Protein AF-A0A3G2G915-F1 (afdb_monomer_lite)

Secondary structure (DSSP, 8-state):
--HHHHHHHHHHHHHHHHHHHHHHHT----TTHHHHHHHHHHHH-TT-HHHHHHHHHHHHHHHS-HHHHHHHTTTTTT-HHHHHHHH-HHHHHHHHHHHHT-HHHHHHHHHHHHTT--HHHHHHHHHHHHTTT---

Structure (mmCIF, N/CA/C/O backbone):
data_AF-A0A3G2G915-F1
#
_entry.id   AF-A0A3G2G915-F1
#
loop_
_atom_site.group_PDB
_atom_site.id
_atom_site.type_symbol
_atom_site.label_atom_id
_atom_site.label_alt_id
_atom_site.label_comp_id
_atom_site.label_asym_id
_atom_site.label_entity_id
_atom_site.label_seq_id
_atom_site.pdbx_PDB_ins_code
_atom_site.Cartn_x
_atom_site.Cartn_y
_atom_site.Cartn_z
_atom_site.occupancy
_atom_site.B_iso_or_equiv
_atom_site.auth_seq_id
_atom_site.auth_comp_id
_atom_site.auth_asym_id
_atom_site.auth_atom_id
_atom_site.pdbx_PDB_model_num
ATOM 1 N N . MET A 1 1 ? -31.142 0.343 27.506 1.00 61.12 1 MET A N 1
ATOM 2 C CA . MET A 1 1 ? -30.691 1.583 26.832 1.00 61.12 1 MET A CA 1
ATOM 3 C C . MET A 1 1 ? -31.896 2.499 26.679 1.00 61.12 1 MET A C 1
ATOM 5 O O . MET A 1 1 ? -32.951 1.997 26.320 1.00 61.12 1 MET A O 1
ATOM 9 N N . ASN A 1 2 ? -31.798 3.787 27.021 1.00 86.19 2 ASN A N 1
ATOM 10 C CA . ASN A 1 2 ? -32.941 4.702 26.892 1.00 86.19 2 ASN A CA 1
ATOM 11 C C . ASN A 1 2 ? -33.336 4.820 25.408 1.00 86.19 2 ASN A C 1
ATOM 13 O O . ASN A 1 2 ? -32.450 4.845 24.553 1.00 86.19 2 ASN A O 1
ATOM 17 N N . LEU A 1 3 ? -34.628 4.928 25.097 1.00 87.75 3 LEU A N 1
ATOM 18 C CA . LEU A 1 3 ? -35.117 4.902 23.712 1.00 87.75 3 LEU A CA 1
ATOM 19 C C . LEU A 1 3 ? -34.481 6.012 22.850 1.00 87.75 3 LEU A C 1
ATOM 21 O O . LEU A 1 3 ? -34.100 5.779 21.708 1.00 87.75 3 LEU A O 1
ATOM 25 N N . LYS A 1 4 ? -34.251 7.192 23.441 1.00 83.88 4 LYS A N 1
ATOM 26 C CA . LYS A 1 4 ? -33.532 8.310 22.802 1.00 83.88 4 LYS A CA 1
ATOM 27 C C . LYS A 1 4 ? -32.073 7.967 22.476 1.00 83.88 4 LYS A C 1
ATOM 29 O O . LYS A 1 4 ? -31.614 8.242 21.376 1.00 83.88 4 LYS A O 1
ATOM 34 N N . TRP A 1 5 ? -31.367 7.320 23.405 1.00 89.44 5 TRP A N 1
ATOM 35 C CA . TRP A 1 5 ? -29.978 6.890 23.210 1.00 89.44 5 TRP A CA 1
ATOM 36 C C . TRP A 1 5 ? -29.859 5.809 22.132 1.00 89.44 5 TRP A C 1
ATOM 38 O O . TRP A 1 5 ? -28.901 5.820 21.367 1.00 89.44 5 TRP A O 1
ATOM 48 N N . PHE A 1 6 ? -30.851 4.918 22.030 1.00 91.44 6 PHE A N 1
ATOM 49 C CA . PHE A 1 6 ? -30.905 3.921 20.963 1.00 91.44 6 PHE A CA 1
ATOM 50 C C . PHE A 1 6 ? -31.054 4.568 19.579 1.00 91.44 6 PHE A C 1
ATOM 52 O O . PHE A 1 6 ? -30.271 4.260 18.685 1.00 91.44 6 PHE A O 1
ATOM 59 N N . PHE A 1 7 ? -31.988 5.511 19.408 1.00 92.94 7 PHE A N 1
ATOM 60 C CA . PHE A 1 7 ? -32.149 6.214 18.130 1.00 92.94 7 PHE A CA 1
ATOM 61 C C . PHE A 1 7 ? -30.919 7.042 17.751 1.00 92.94 7 PHE A C 1
ATOM 63 O O . PHE A 1 7 ? -30.484 6.976 16.603 1.00 92.94 7 PHE A O 1
ATOM 70 N N . SER A 1 8 ? -30.313 7.758 18.705 1.00 90.75 8 SER A N 1
ATOM 71 C CA . SER A 1 8 ? -29.064 8.486 18.456 1.00 90.75 8 SER A CA 1
ATOM 72 C C . SER A 1 8 ? -27.934 7.547 18.034 1.00 90.75 8 SER A C 1
ATOM 74 O O . SER A 1 8 ? -27.213 7.848 17.089 1.00 90.75 8 SER A O 1
ATOM 76 N N . PHE A 1 9 ? -27.801 6.390 18.688 1.00 92.56 9 PHE A N 1
ATOM 77 C CA . PHE A 1 9 ? -26.791 5.395 18.336 1.00 92.56 9 PHE A CA 1
ATOM 78 C C . PHE A 1 9 ? -26.992 4.852 16.916 1.00 92.56 9 PHE A C 1
ATOM 80 O O . PHE A 1 9 ? -26.055 4.860 16.122 1.00 92.56 9 PHE A O 1
ATOM 87 N N . VAL A 1 10 ? -28.215 4.438 16.567 1.00 94.50 10 VAL A N 1
ATOM 88 C CA . VAL A 1 10 ? -28.532 3.931 15.221 1.00 94.50 10 VAL A CA 1
ATOM 89 C C . VAL A 1 10 ? -28.278 4.999 14.157 1.00 94.50 10 VAL A C 1
ATOM 91 O O . VAL A 1 10 ? -27.687 4.697 13.122 1.00 94.50 10 VAL A O 1
ATOM 94 N N . PHE A 1 11 ? -28.669 6.249 14.420 1.00 94.12 11 PHE A N 1
ATOM 95 C CA . PHE A 1 11 ? -28.410 7.365 13.514 1.00 94.12 11 PHE A CA 1
ATOM 96 C C . PHE A 1 11 ? -26.909 7.589 13.293 1.00 94.12 11 PHE A C 1
ATOM 98 O O . PHE A 1 11 ? -26.481 7.720 12.149 1.00 94.12 11 PHE A O 1
ATOM 105 N N . ILE A 1 12 ? -26.102 7.572 14.361 1.00 92.38 12 ILE A N 1
ATOM 106 C CA . ILE A 1 12 ? -24.642 7.721 14.269 1.00 92.38 12 ILE A CA 1
ATOM 107 C C . ILE A 1 12 ? -24.030 6.574 13.465 1.00 92.38 12 ILE A C 1
ATOM 109 O O . ILE A 1 12 ? -23.239 6.828 12.563 1.00 92.38 12 ILE A O 1
ATOM 113 N N . VAL A 1 13 ? -24.411 5.324 13.741 1.00 93.00 13 VAL A N 1
ATOM 114 C CA . VAL A 1 13 ? -23.903 4.163 12.993 1.00 93.00 13 VAL A CA 1
ATOM 115 C C . VAL A 1 13 ? -24.252 4.281 11.511 1.00 93.00 13 VAL A C 1
ATOM 117 O O . VAL A 1 13 ? -23.382 4.100 10.662 1.00 93.00 13 VAL A O 1
ATOM 120 N N . PHE A 1 14 ? -25.500 4.628 11.191 1.00 94.75 14 PHE A N 1
ATOM 121 C CA . PHE A 1 14 ? -25.932 4.810 9.808 1.00 94.75 14 PHE A CA 1
ATOM 122 C C . PHE A 1 14 ? -25.153 5.931 9.111 1.00 94.75 14 PHE A C 1
ATOM 124 O O . PHE A 1 14 ? -24.661 5.741 7.998 1.00 94.75 14 PHE A O 1
ATOM 131 N N . LEU A 1 15 ? -24.992 7.077 9.779 1.00 92.25 15 LEU A N 1
ATOM 132 C CA . LEU A 1 15 ? -24.235 8.206 9.252 1.00 92.25 15 LEU A CA 1
ATOM 133 C C . LEU A 1 15 ? -22.767 7.832 9.014 1.00 92.25 15 LEU A C 1
ATOM 135 O O . LEU A 1 15 ? -22.241 8.117 7.942 1.00 92.25 15 LEU A O 1
ATOM 139 N N . SER A 1 16 ? -22.125 7.137 9.956 1.00 89.19 16 SER A N 1
ATOM 140 C CA . SER A 1 16 ? -20.748 6.660 9.801 1.00 89.19 16 SER A CA 1
ATOM 141 C C . SER A 1 16 ? -20.608 5.708 8.615 1.00 89.19 16 SER A C 1
ATOM 143 O O . SER A 1 16 ? -19.730 5.911 7.783 1.00 89.19 16 SER A O 1
ATOM 145 N N . VAL A 1 17 ? -21.503 4.724 8.467 1.00 90.69 17 VAL A N 1
ATOM 146 C CA . VAL A 1 17 ? -21.490 3.794 7.321 1.00 90.69 17 VAL A CA 1
ATOM 147 C C . VAL A 1 17 ? -21.675 4.539 5.997 1.00 90.69 17 VAL A C 1
ATOM 149 O O . VAL A 1 17 ? -20.975 4.252 5.021 1.00 90.69 17 VAL A O 1
ATOM 152 N N . TYR A 1 18 ? -22.586 5.514 5.953 1.00 91.56 18 TYR A N 1
ATOM 153 C CA . TYR A 1 18 ? -22.815 6.337 4.770 1.00 91.56 18 TYR A CA 1
ATOM 154 C C . TYR A 1 18 ? -21.571 7.156 4.394 1.00 91.56 18 TYR A C 1
ATOM 156 O O . TYR A 1 18 ? -21.130 7.109 3.244 1.00 91.56 18 TYR A O 1
ATOM 164 N N . LEU A 1 19 ? -20.959 7.845 5.362 1.00 89.88 19 LEU A N 1
ATOM 165 C CA . LEU A 1 19 ? -19.753 8.647 5.144 1.00 89.88 19 LEU A CA 1
ATOM 166 C C . LEU A 1 19 ? -18.554 7.784 4.731 1.00 89.88 19 LEU A C 1
ATOM 168 O O . LEU A 1 19 ? -17.869 8.122 3.766 1.00 89.88 19 LEU A O 1
ATOM 172 N N . THR A 1 20 ? -18.336 6.633 5.375 1.00 88.62 20 THR A N 1
ATOM 173 C CA . THR A 1 20 ? -17.293 5.677 4.972 1.00 88.62 20 THR A CA 1
ATOM 174 C C . THR A 1 20 ? -17.528 5.165 3.552 1.00 88.62 20 THR A C 1
ATOM 176 O O . THR A 1 20 ? -16.584 5.069 2.772 1.00 88.62 20 THR A O 1
ATOM 179 N N . SER A 1 21 ? -18.780 4.896 3.171 1.00 88.38 21 SER A N 1
ATOM 180 C CA . SER A 1 21 ? -19.120 4.456 1.811 1.00 88.38 21 SER A CA 1
ATOM 181 C C . SER A 1 21 ? -18.839 5.536 0.763 1.00 88.38 21 SER A C 1
ATOM 183 O O . SER A 1 21 ? -18.357 5.228 -0.329 1.00 88.38 21 SER A O 1
ATOM 185 N N . LEU A 1 22 ? -19.119 6.805 1.078 1.00 88.06 22 LEU A N 1
ATOM 186 C CA . LEU A 1 22 ? -18.766 7.934 0.215 1.00 88.06 22 LEU A CA 1
ATOM 187 C C . LEU A 1 22 ? -17.251 8.098 0.089 1.00 88.06 22 LEU A C 1
ATOM 189 O O . LEU A 1 22 ? -16.756 8.316 -1.016 1.00 88.06 22 LEU A O 1
ATOM 193 N N . ASN A 1 23 ? -16.515 7.958 1.190 1.00 87.25 23 ASN A N 1
ATOM 194 C CA . ASN A 1 23 ? -15.060 8.052 1.172 1.00 87.25 23 ASN A CA 1
ATOM 195 C C . ASN A 1 23 ? -14.443 6.903 0.356 1.00 87.25 23 ASN A C 1
ATOM 197 O O . ASN A 1 23 ? -13.644 7.144 -0.540 1.00 87.25 23 ASN A O 1
ATOM 201 N N . TYR A 1 24 ? -14.928 5.670 0.532 1.00 87.12 24 TYR A N 1
ATOM 202 C CA . TYR A 1 24 ? -14.471 4.512 -0.239 1.00 87.12 24 TYR A CA 1
ATOM 203 C C . TYR A 1 24 ? -14.661 4.673 -1.754 1.00 87.12 24 TYR A C 1
ATOM 205 O O . TYR A 1 24 ? -13.811 4.247 -2.540 1.00 87.12 24 TYR A O 1
ATOM 213 N N . LYS A 1 25 ? -15.764 5.296 -2.190 1.00 87.31 25 LYS A N 1
ATOM 214 C CA . LYS A 1 25 ? -15.999 5.593 -3.614 1.00 87.31 25 LYS A CA 1
ATOM 215 C C . LYS A 1 25 ? -15.020 6.627 -4.167 1.00 87.31 25 LYS A C 1
ATOM 217 O O . LYS A 1 25 ? -14.648 6.522 -5.329 1.00 87.31 25 LYS A O 1
ATOM 222 N N . ASN A 1 26 ? -14.594 7.574 -3.335 1.00 84.62 26 ASN A N 1
ATOM 223 C CA . ASN A 1 26 ? -13.650 8.634 -3.686 1.00 84.62 26 ASN A CA 1
ATOM 224 C C . ASN A 1 26 ? -12.215 8.327 -3.226 1.00 84.62 26 ASN A C 1
ATOM 226 O O . ASN A 1 26 ? -11.400 9.239 -3.121 1.00 84.62 26 ASN A O 1
ATOM 230 N N . ARG A 1 27 ? -11.908 7.060 -2.917 1.00 87.88 27 ARG A N 1
ATOM 231 C CA . ARG A 1 27 ? -10.599 6.667 -2.391 1.00 87.88 27 ARG A CA 1
ATOM 232 C C . ARG A 1 27 ? -9.496 6.967 -3.399 1.00 87.88 27 ARG A C 1
ATOM 234 O O . ARG A 1 27 ? -9.613 6.644 -4.585 1.00 87.88 27 ARG A O 1
ATOM 241 N N . GLU A 1 28 ? -8.393 7.504 -2.908 1.00 85.69 28 GLU A N 1
ATOM 242 C CA . GLU A 1 28 ? -7.198 7.711 -3.710 1.00 85.69 28 GLU A CA 1
ATOM 243 C C . GLU A 1 28 ? -6.198 6.583 -3.477 1.00 85.69 28 GLU A C 1
ATOM 245 O O . GLU A 1 28 ? -6.025 6.087 -2.366 1.00 85.69 28 GLU A O 1
ATOM 250 N N . TYR A 1 29 ? -5.549 6.167 -4.561 1.00 90.12 29 TYR A N 1
ATOM 251 C CA . TYR A 1 29 ? -4.372 5.314 -4.487 1.00 90.12 29 TYR A CA 1
ATOM 252 C C . TYR A 1 29 ? -3.196 6.273 -4.620 1.00 90.12 29 TYR A C 1
ATOM 254 O O . TYR A 1 29 ? -2.869 6.704 -5.729 1.00 90.12 29 TYR A O 1
ATOM 262 N N . ASP A 1 30 ? -2.681 6.711 -3.475 1.00 87.62 30 ASP A N 1
ATOM 263 C CA . ASP A 1 30 ? -1.681 7.768 -3.388 1.00 87.62 30 ASP A CA 1
ATOM 264 C C . ASP A 1 30 ? -0.269 7.287 -3.753 1.00 87.62 30 ASP A C 1
ATOM 266 O O . ASP A 1 30 ? 0.023 6.093 -3.846 1.00 87.62 30 ASP A O 1
ATOM 270 N N . TRP A 1 31 ? 0.619 8.254 -3.975 1.00 87.00 31 TRP A N 1
ATOM 271 C CA . TRP A 1 31 ? 2.001 8.020 -4.390 1.00 87.00 31 TRP A CA 1
ATOM 272 C C . TRP A 1 31 ? 2.869 7.329 -3.326 1.00 87.00 31 TRP A C 1
ATOM 274 O O . TRP A 1 31 ? 3.921 6.800 -3.681 1.00 87.00 31 TRP A O 1
ATOM 284 N N . ASP A 1 32 ? 2.425 7.292 -2.066 1.00 91.31 32 ASP A N 1
ATOM 285 C CA . ASP A 1 32 ? 3.104 6.601 -0.969 1.00 91.31 32 ASP A CA 1
ATOM 286 C C . ASP A 1 32 ? 2.730 5.113 -0.903 1.00 91.31 32 ASP A C 1
ATOM 288 O O . ASP A 1 32 ? 3.473 4.302 -0.341 1.00 91.31 32 ASP A O 1
ATOM 292 N N . MET A 1 33 ? 1.604 4.723 -1.509 1.00 94.69 33 MET A N 1
ATOM 293 C CA . MET A 1 33 ? 1.098 3.355 -1.479 1.00 94.69 33 MET A CA 1
ATOM 294 C C . MET A 1 33 ? 2.127 2.301 -1.915 1.00 94.69 33 MET A C 1
ATOM 296 O O . MET A 1 33 ? 2.279 1.324 -1.179 1.00 94.69 33 MET A O 1
ATOM 300 N N . PRO A 1 34 ? 2.881 2.450 -3.027 1.00 96.25 34 PRO A N 1
ATOM 301 C CA . PRO A 1 34 ? 3.923 1.484 -3.378 1.00 96.25 34 PRO A CA 1
ATOM 302 C C . PRO A 1 34 ? 4.976 1.315 -2.277 1.00 96.25 34 PRO A C 1
ATOM 304 O O . PRO A 1 34 ? 5.434 0.201 -2.039 1.00 96.25 34 PRO A O 1
ATOM 307 N N . GLY A 1 35 ? 5.324 2.391 -1.570 1.00 96.69 35 GLY A N 1
ATOM 308 C CA . GLY A 1 35 ? 6.286 2.368 -0.472 1.00 96.69 35 GLY A CA 1
ATOM 309 C C . GLY A 1 35 ? 5.807 1.552 0.728 1.00 96.69 35 GLY A C 1
ATOM 310 O O . GLY A 1 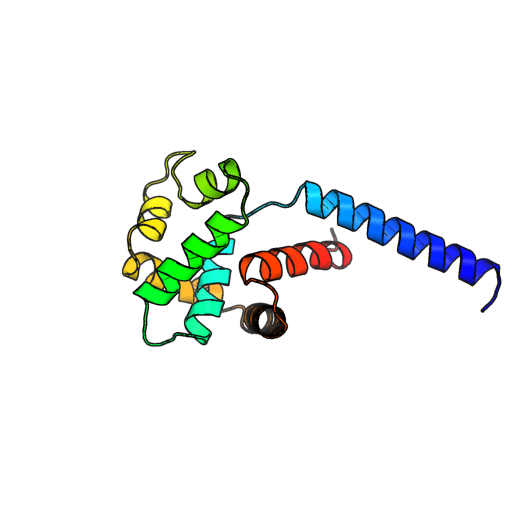35 ? 6.531 0.678 1.214 1.00 96.69 35 GLY A O 1
ATOM 311 N N . TYR A 1 36 ? 4.567 1.770 1.173 1.00 97.31 36 TYR A N 1
ATOM 312 C CA . TYR A 1 36 ? 3.989 1.000 2.281 1.00 97.31 36 TYR A CA 1
ATOM 313 C C . TYR A 1 36 ? 3.694 -0.449 1.894 1.00 97.31 36 TYR A C 1
ATOM 315 O O . TYR A 1 36 ? 3.997 -1.366 2.658 1.00 97.31 36 TYR A O 1
ATOM 323 N N . VAL A 1 37 ? 3.167 -0.677 0.688 1.00 98.00 37 VAL A N 1
ATOM 324 C CA . VAL A 1 37 ? 2.911 -2.031 0.183 1.00 98.00 37 VAL A CA 1
ATOM 325 C C . VAL A 1 37 ? 4.218 -2.823 0.081 1.00 98.00 37 VAL A C 1
ATOM 327 O O . VAL A 1 37 ? 4.297 -3.958 0.556 1.00 98.00 37 VAL A O 1
ATOM 330 N N . GLY A 1 38 ? 5.269 -2.204 -0.461 1.00 97.81 38 GLY A N 1
ATOM 331 C CA . GLY A 1 38 ? 6.600 -2.798 -0.538 1.00 97.81 38 GLY A CA 1
ATOM 332 C C . GLY A 1 38 ? 7.214 -3.085 0.826 1.00 97.81 38 GLY A C 1
ATOM 333 O O . GLY A 1 38 ? 7.787 -4.155 1.010 1.00 97.81 38 GLY A O 1
ATOM 334 N N . SER A 1 39 ? 7.044 -2.185 1.798 1.00 98.12 39 SER A N 1
ATOM 335 C CA . SER A 1 39 ? 7.522 -2.384 3.174 1.00 98.12 39 SER A CA 1
ATOM 336 C C . SER A 1 39 ? 6.922 -3.644 3.805 1.00 98.12 39 SER A C 1
ATOM 338 O O . SER A 1 39 ? 7.647 -4.455 4.378 1.00 98.12 39 SER A O 1
ATOM 340 N N . VAL A 1 40 ? 5.612 -3.863 3.646 1.00 98.12 40 VAL A N 1
ATOM 341 C CA . VAL A 1 40 ? 4.938 -5.063 4.172 1.00 98.12 40 VAL A CA 1
ATOM 342 C C . VAL A 1 40 ? 5.421 -6.326 3.459 1.00 98.12 40 VAL A C 1
ATOM 344 O O . VAL A 1 40 ? 5.766 -7.304 4.118 1.00 98.12 40 VAL A O 1
ATOM 347 N N . TYR A 1 41 ? 5.517 -6.323 2.126 1.00 98.25 41 TYR A N 1
ATOM 348 C CA . TYR A 1 41 ? 6.035 -7.495 1.412 1.00 98.25 41 TYR A CA 1
ATOM 349 C C . TYR A 1 41 ? 7.508 -7.773 1.715 1.00 98.25 41 TYR A C 1
ATOM 351 O O . TYR A 1 41 ? 7.905 -8.935 1.711 1.00 98.25 41 TYR A O 1
ATOM 359 N N . LYS A 1 42 ? 8.317 -6.753 2.014 1.00 97.88 42 LYS A N 1
ATOM 360 C CA . LYS A 1 42 ? 9.707 -6.933 2.448 1.00 97.88 42 LYS A CA 1
ATOM 361 C C . LYS A 1 42 ? 9.802 -7.578 3.830 1.00 97.88 42 LYS A C 1
ATOM 363 O O . LYS A 1 42 ? 10.714 -8.367 4.043 1.00 97.88 42 LYS A O 1
ATOM 368 N N . MET A 1 43 ? 8.853 -7.323 4.733 1.00 97.12 43 MET A N 1
ATOM 369 C CA . MET A 1 43 ? 8.763 -8.067 5.999 1.00 97.12 43 MET A CA 1
ATOM 370 C C . MET A 1 43 ? 8.472 -9.559 5.768 1.00 97.12 43 MET A C 1
ATOM 372 O O . MET A 1 43 ? 9.000 -10.402 6.485 1.00 97.12 43 MET A O 1
ATOM 376 N N . GLU A 1 44 ? 7.668 -9.891 4.754 1.00 97.25 44 GLU A N 1
ATOM 377 C CA . GLU A 1 44 ? 7.323 -11.279 4.407 1.00 97.25 44 GLU A CA 1
ATOM 378 C C . GLU A 1 44 ? 8.410 -11.995 3.592 1.00 97.25 44 GLU A C 1
ATOM 380 O O . GLU A 1 44 ? 8.573 -13.211 3.692 1.00 97.25 44 GLU A O 1
ATOM 385 N N . PHE A 1 45 ? 9.136 -11.251 2.757 1.00 96.94 45 PHE A N 1
ATOM 386 C CA . PHE A 1 45 ? 10.126 -11.773 1.815 1.00 96.94 45 PHE A CA 1
ATOM 387 C C . PHE A 1 45 ? 11.439 -10.970 1.883 1.00 96.94 45 PHE A C 1
ATOM 389 O O . PHE A 1 45 ? 11.843 -10.379 0.876 1.00 96.94 45 PHE A O 1
ATOM 396 N N . PRO A 1 46 ? 12.125 -10.947 3.042 1.00 95.44 46 PRO A N 1
ATOM 397 C CA . PRO A 1 46 ? 13.296 -10.091 3.262 1.00 95.44 46 PRO A CA 1
ATOM 398 C C . PRO A 1 46 ? 14.454 -10.389 2.303 1.00 95.44 46 PRO A C 1
ATOM 400 O O . PRO A 1 46 ? 15.200 -9.484 1.933 1.00 95.44 46 PRO A O 1
ATOM 403 N N . ASP A 1 47 ? 14.561 -11.635 1.841 1.00 95.62 47 ASP A N 1
ATOM 404 C CA . ASP A 1 47 ? 15.675 -12.103 1.014 1.00 95.62 47 ASP A CA 1
ATOM 405 C C . ASP A 1 47 ? 15.458 -11.904 -0.497 1.00 95.62 47 ASP A C 1
ATOM 407 O O . ASP A 1 47 ? 16.315 -12.275 -1.298 1.00 95.62 47 ASP A O 1
ATOM 411 N N . SER A 1 48 ? 14.314 -11.352 -0.934 1.00 96.69 48 SER A N 1
ATOM 412 C CA . SER A 1 48 ? 13.979 -11.272 -2.364 1.00 96.69 48 SER A CA 1
ATOM 413 C C . SER A 1 48 ? 13.379 -9.931 -2.782 1.00 96.69 48 SER A C 1
ATOM 415 O O . SER A 1 48 ? 12.161 -9.755 -2.849 1.00 96.69 48 SER A O 1
ATOM 417 N N . GLN A 1 49 ? 14.257 -9.005 -3.171 1.00 96.94 49 GLN A N 1
ATOM 418 C CA . GLN A 1 49 ? 13.884 -7.695 -3.718 1.00 96.94 49 GLN A CA 1
ATOM 419 C C . GLN A 1 49 ? 12.980 -7.807 -4.954 1.00 96.94 49 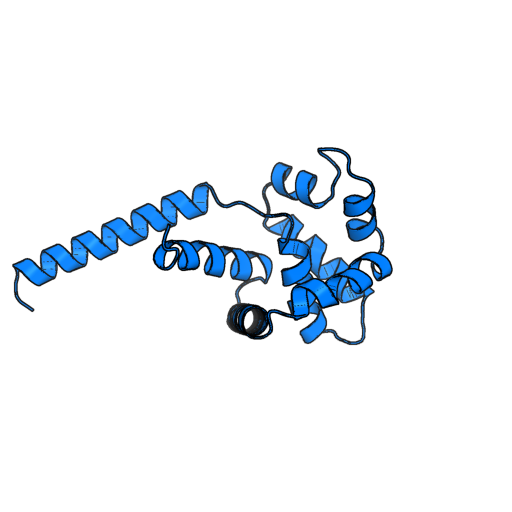GLN A C 1
ATOM 421 O O . GLN A 1 49 ? 11.980 -7.096 -5.053 1.00 96.94 49 GLN A O 1
ATOM 426 N N . ASP A 1 50 ? 13.273 -8.741 -5.862 1.00 97.44 50 ASP A N 1
ATOM 427 C CA . ASP A 1 50 ? 12.468 -8.956 -7.071 1.00 97.44 50 ASP A CA 1
ATOM 428 C C . ASP A 1 50 ? 11.048 -9.425 -6.743 1.00 97.44 50 ASP A C 1
ATOM 430 O O . ASP A 1 50 ? 10.078 -8.993 -7.370 1.00 97.44 50 ASP A O 1
ATOM 434 N N . LYS A 1 51 ? 10.897 -10.291 -5.732 1.00 97.88 51 LYS A N 1
ATOM 435 C CA . LYS A 1 51 ? 9.582 -10.766 -5.298 1.00 97.88 51 LYS A CA 1
ATOM 436 C C . LYS A 1 51 ? 8.784 -9.645 -4.641 1.00 97.88 51 LYS A C 1
ATOM 438 O O . LYS A 1 51 ? 7.609 -9.487 -4.963 1.00 97.88 51 LYS A O 1
ATOM 443 N N . VAL A 1 52 ?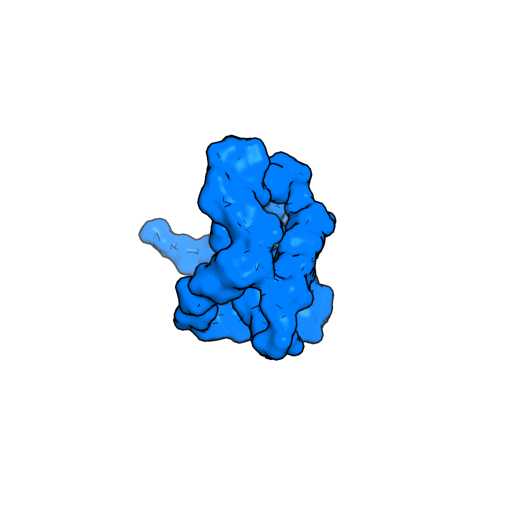 9.418 -8.856 -3.772 1.00 98.19 52 VAL A N 1
ATOM 444 C CA . VAL A 1 52 ? 8.806 -7.681 -3.131 1.00 98.19 52 VAL A CA 1
ATOM 445 C C . VAL A 1 52 ? 8.322 -6.687 -4.183 1.00 98.19 52 VAL A C 1
ATOM 447 O O . VAL A 1 52 ? 7.164 -6.269 -4.158 1.00 98.19 52 VAL A O 1
ATOM 450 N N . HIS A 1 53 ? 9.187 -6.349 -5.139 1.00 98.25 53 HIS A N 1
ATOM 451 C CA . HIS A 1 53 ? 8.877 -5.445 -6.243 1.00 98.25 53 HIS A CA 1
ATOM 452 C C . HIS A 1 53 ? 7.694 -5.952 -7.072 1.00 98.25 53 HIS A C 1
ATOM 454 O O . HIS A 1 53 ? 6.680 -5.260 -7.196 1.00 98.25 53 HIS A O 1
ATOM 460 N N . LYS A 1 54 ? 7.772 -7.198 -7.555 1.00 98.00 54 LYS A N 1
ATOM 461 C CA . LYS A 1 54 ? 6.720 -7.808 -8.371 1.00 98.00 54 LYS A CA 1
ATOM 462 C C . LYS A 1 54 ? 5.374 -7.819 -7.649 1.00 98.00 54 LYS A C 1
ATOM 464 O O . LYS A 1 54 ? 4.379 -7.393 -8.229 1.00 98.00 54 LYS A O 1
ATOM 469 N N . LEU A 1 55 ? 5.335 -8.290 -6.400 1.00 98.12 55 LEU A N 1
ATOM 470 C CA . LEU A 1 55 ? 4.095 -8.375 -5.621 1.00 98.12 55 LEU A CA 1
ATOM 471 C C . LEU A 1 55 ? 3.504 -6.995 -5.333 1.00 98.12 55 LEU A C 1
ATOM 473 O O . LEU A 1 55 ? 2.285 -6.829 -5.398 1.00 98.12 55 LEU A O 1
ATOM 477 N N . THR A 1 56 ? 4.351 -5.997 -5.078 1.00 97.81 56 THR A N 1
ATOM 478 C CA . THR 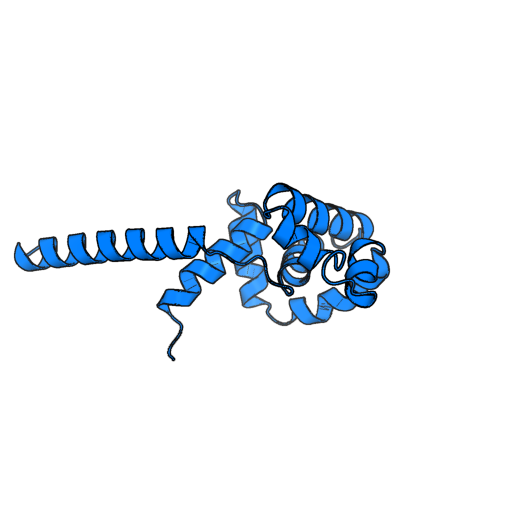A 1 56 ? 3.907 -4.618 -4.850 1.00 97.81 56 THR A CA 1
ATOM 479 C C . THR A 1 56 ? 3.132 -4.090 -6.044 1.00 97.81 56 THR A C 1
ATOM 481 O O . THR A 1 56 ? 1.951 -3.768 -5.928 1.00 97.81 56 THR A O 1
ATOM 484 N N . PHE A 1 57 ? 3.766 -4.044 -7.214 1.00 96.81 57 PHE A N 1
ATOM 485 C CA . PHE A 1 57 ? 3.130 -3.461 -8.390 1.00 96.81 57 PHE A CA 1
ATOM 486 C C . PHE A 1 57 ? 1.990 -4.332 -8.919 1.00 96.81 57 PHE A C 1
ATOM 488 O O . PHE A 1 57 ? 0.979 -3.795 -9.367 1.00 96.81 57 PHE A O 1
ATOM 495 N N . GLN A 1 58 ? 2.095 -5.661 -8.809 1.00 97.38 58 GLN A N 1
ATOM 496 C CA . GLN A 1 58 ? 1.017 -6.567 -9.198 1.00 97.38 58 GLN A CA 1
ATOM 497 C C . GLN A 1 58 ? -0.240 -6.357 -8.343 1.00 97.38 58 GLN A C 1
ATOM 499 O O . GLN A 1 58 ? -1.309 -6.138 -8.905 1.00 97.38 58 GLN A O 1
ATOM 504 N N . SER A 1 59 ? -0.120 -6.367 -7.013 1.00 97.44 59 SER A N 1
ATOM 505 C CA . SER A 1 59 ? -1.286 -6.208 -6.129 1.00 97.44 59 SER A CA 1
ATOM 506 C C . SER A 1 59 ? -1.955 -4.842 -6.285 1.00 97.44 59 SER A C 1
ATOM 508 O O . SER A 1 59 ? -3.177 -4.758 -6.385 1.00 97.44 59 SER A O 1
ATOM 510 N N . ILE A 1 60 ? -1.172 -3.765 -6.419 1.00 96.56 60 ILE A N 1
ATOM 511 C CA . ILE A 1 60 ? -1.728 -2.430 -6.679 1.00 96.56 60 ILE A CA 1
ATOM 512 C C . ILE A 1 60 ? -2.448 -2.406 -8.033 1.00 96.56 60 ILE A C 1
ATOM 514 O O . ILE A 1 60 ? -3.528 -1.834 -8.135 1.00 96.56 60 ILE A O 1
ATOM 518 N N . LYS A 1 61 ? -1.897 -3.039 -9.074 1.00 95.81 61 LYS A N 1
ATOM 519 C CA . LYS A 1 61 ? -2.520 -3.095 -10.406 1.00 95.81 61 LYS A CA 1
ATOM 520 C C . LYS A 1 61 ? -3.840 -3.865 -10.425 1.00 95.81 61 LYS A C 1
ATOM 522 O O . LYS A 1 61 ? -4.717 -3.529 -11.217 1.00 95.81 61 LYS A O 1
ATOM 527 N N . GLU A 1 62 ? -3.953 -4.912 -9.613 1.00 95.75 62 GLU A N 1
ATOM 528 C CA . GLU A 1 62 ? -5.158 -5.740 -9.512 1.00 95.75 62 GLU A CA 1
ATOM 529 C C . GLU A 1 62 ? -6.317 -4.993 -8.831 1.00 95.75 62 GLU A C 1
ATOM 531 O O . GLU A 1 62 ? -7.476 -5.223 -9.174 1.00 95.75 62 GLU A O 1
ATOM 536 N N . GLU A 1 63 ? -6.019 -4.059 -7.925 1.00 94.00 63 GLU A N 1
ATOM 537 C CA . GLU A 1 63 ? -7.034 -3.352 -7.132 1.00 94.00 63 GLU A CA 1
ATOM 538 C C . GLU A 1 63 ? -7.310 -1.912 -7.568 1.00 94.00 63 GLU A C 1
ATOM 540 O O . GLU A 1 63 ? -8.438 -1.422 -7.442 1.00 94.00 63 GLU A O 1
ATOM 545 N N . ALA A 1 64 ? -6.283 -1.200 -8.030 1.00 93.50 64 ALA A N 1
ATOM 546 C CA . ALA A 1 64 ? -6.395 0.208 -8.361 1.00 93.50 64 ALA A CA 1
ATOM 547 C C . ALA A 1 64 ? -7.172 0.407 -9.672 1.00 93.50 64 ALA A C 1
ATOM 549 O O . ALA A 1 64 ? -6.951 -0.313 -10.654 1.00 93.50 64 ALA A O 1
ATOM 550 N N . PRO A 1 65 ? -8.022 1.448 -9.759 1.00 92.75 65 PRO A N 1
ATOM 551 C CA . PRO A 1 65 ? -8.514 1.937 -11.040 1.00 92.75 65 PRO A CA 1
ATOM 552 C C . PRO A 1 65 ? -7.357 2.180 -12.021 1.00 92.75 65 PRO A C 1
ATOM 554 O O . PRO A 1 65 ? -6.268 2.613 -11.636 1.00 92.75 65 PRO A O 1
ATOM 557 N N . ARG A 1 66 ? -7.574 1.898 -13.311 1.00 90.94 66 ARG A N 1
ATOM 558 C CA . ARG A 1 66 ? -6.503 1.936 -14.329 1.00 90.94 66 ARG A CA 1
ATOM 559 C C . ARG A 1 66 ? -5.787 3.283 -14.397 1.00 90.94 66 ARG A C 1
ATOM 561 O O . ARG A 1 66 ? -4.580 3.327 -14.608 1.00 90.94 66 ARG A O 1
ATOM 568 N N . ASP A 1 67 ? -6.528 4.370 -14.261 1.00 90.50 67 ASP A N 1
ATOM 569 C CA . ASP A 1 67 ? -6.021 5.738 -14.265 1.00 90.50 67 ASP A CA 1
ATOM 570 C C . ASP A 1 67 ? -5.197 6.054 -13.009 1.00 90.50 67 ASP A C 1
ATOM 572 O O . ASP A 1 67 ? -4.163 6.712 -13.109 1.00 90.50 67 ASP A O 1
ATOM 576 N N . HIS A 1 68 ? -5.591 5.525 -11.850 1.00 92.00 68 HIS A N 1
ATOM 577 C CA . HIS A 1 68 ? -4.811 5.621 -10.617 1.00 92.00 68 HIS A CA 1
ATOM 578 C C . HIS A 1 68 ? -3.499 4.842 -10.739 1.00 92.00 68 HIS A C 1
ATOM 580 O O . HIS A 1 68 ? -2.431 5.397 -10.489 1.00 92.00 68 HIS A O 1
ATOM 586 N N . TYR A 1 69 ? -3.549 3.599 -11.226 1.00 93.38 69 TYR A N 1
ATOM 587 C CA . TYR A 1 69 ? -2.335 2.818 -11.459 1.00 93.38 69 TYR A CA 1
ATOM 588 C C . TYR A 1 69 ? -1.390 3.515 -12.449 1.00 93.38 69 TYR A C 1
ATOM 590 O O . TYR A 1 69 ? -0.191 3.573 -12.212 1.00 93.38 69 TYR A O 1
ATOM 598 N N . GLN A 1 70 ? -1.913 4.113 -13.527 1.00 90.44 70 GLN A N 1
ATOM 599 C CA . GLN A 1 70 ? -1.099 4.868 -14.493 1.00 90.44 70 GLN A CA 1
ATOM 600 C C . GLN A 1 70 ? -0.407 6.101 -13.892 1.00 90.44 70 GLN A C 1
ATOM 602 O O . GLN A 1 70 ? 0.666 6.489 -14.367 1.00 90.44 70 GLN A O 1
ATOM 607 N N . LYS A 1 71 ? -1.005 6.722 -12.867 1.00 89.12 71 LYS A N 1
ATOM 608 C CA . LYS A 1 71 ? -0.364 7.791 -12.088 1.00 89.12 71 LYS A CA 1
ATOM 609 C C . LYS A 1 71 ? 0.750 7.224 -11.209 1.00 89.12 71 LYS A C 1
ATOM 611 O O . LYS A 1 71 ? 1.850 7.772 -11.216 1.00 89.12 71 LYS A O 1
ATOM 616 N N . LEU A 1 72 ? 0.491 6.107 -10.525 1.00 89.12 72 LEU A N 1
ATOM 617 C CA . LEU A 1 72 ? 1.462 5.425 -9.658 1.00 89.12 72 LEU A CA 1
ATOM 618 C C . LEU A 1 72 ? 2.638 4.805 -10.403 1.00 89.12 72 LEU A C 1
ATOM 620 O O . LEU A 1 72 ? 3.726 4.722 -9.851 1.00 89.12 72 LEU A O 1
ATOM 624 N N . SER A 1 73 ? 2.442 4.400 -11.653 1.00 87.38 73 SER A N 1
ATOM 625 C CA . SER A 1 73 ? 3.514 3.920 -12.519 1.00 87.38 73 SER A CA 1
ATOM 626 C C . SER A 1 73 ? 4.291 5.051 -13.193 1.00 87.38 73 SER A C 1
ATOM 628 O O . SER A 1 73 ? 5.290 4.811 -13.864 1.00 87.38 73 SER A O 1
ATOM 630 N N . GLY A 1 74 ? 3.853 6.308 -13.052 1.00 83.56 74 GLY A N 1
ATOM 631 C CA . GLY A 1 74 ? 4.484 7.448 -13.717 1.00 83.56 74 GLY A CA 1
ATOM 632 C C . GLY A 1 74 ? 4.307 7.439 -15.237 1.00 83.56 74 GLY A C 1
ATOM 633 O O . GLY A 1 74 ? 5.099 8.061 -15.950 1.00 83.56 74 GLY A O 1
ATOM 634 N N . VAL A 1 75 ? 3.305 6.719 -15.752 1.00 84.50 75 VAL A N 1
ATOM 635 C CA . VAL A 1 75 ? 2.946 6.711 -17.178 1.00 84.50 75 VAL A CA 1
ATOM 636 C C . VAL A 1 75 ? 2.132 7.958 -17.525 1.00 84.50 75 VAL A C 1
ATOM 638 O O . VAL A 1 75 ? 2.352 8.559 -18.578 1.00 84.50 75 VAL A O 1
ATOM 641 N N . LYS A 1 76 ? 1.217 8.382 -16.640 1.00 83.62 76 LYS A N 1
ATOM 642 C CA . LYS A 1 76 ? 0.410 9.603 -16.808 1.00 83.62 76 LYS A CA 1
ATOM 643 C C . LYS A 1 76 ? 0.202 10.328 -15.470 1.00 83.62 76 LYS A C 1
ATOM 645 O O . LYS A 1 76 ? -0.579 9.840 -14.661 1.00 83.62 76 LYS A O 1
ATOM 650 N N . PRO A 1 77 ? 0.802 11.513 -15.248 1.00 80.06 77 PRO A N 1
ATOM 651 C CA . PRO A 1 77 ? 1.756 12.209 -16.115 1.00 80.06 77 PRO A CA 1
ATOM 652 C C . PRO A 1 77 ? 3.081 11.445 -16.221 1.00 80.06 77 PRO A C 1
ATOM 654 O O . PRO A 1 77 ? 3.447 10.699 -15.316 1.00 80.06 77 PRO A O 1
ATOM 657 N N . PHE A 1 78 ? 3.805 11.653 -17.320 1.00 81.94 78 PHE A N 1
ATOM 658 C CA . PHE A 1 78 ? 5.096 11.009 -17.532 1.00 81.94 78 PHE A CA 1
ATOM 659 C C . PHE A 1 78 ? 6.110 11.478 -16.475 1.00 81.94 78 PHE A C 1
ATOM 661 O O . PHE A 1 78 ? 6.438 12.664 -16.404 1.00 81.94 78 PHE A O 1
ATOM 668 N N . ARG A 1 79 ? 6.583 10.554 -15.632 1.00 85.06 79 ARG A N 1
ATOM 669 C CA . ARG A 1 79 ? 7.541 10.820 -14.548 1.00 85.06 79 ARG A CA 1
ATOM 670 C C . ARG A 1 79 ? 8.626 9.746 -14.525 1.00 85.06 79 ARG A C 1
ATOM 672 O O . ARG A 1 79 ? 8.389 8.628 -14.074 1.00 85.06 79 ARG A O 1
ATOM 679 N N . ASN A 1 80 ? 9.832 10.115 -14.961 1.00 84.50 80 ASN A N 1
ATOM 680 C CA . ASN A 1 80 ? 10.977 9.200 -15.077 1.00 84.50 80 ASN A CA 1
ATOM 681 C C . ASN A 1 80 ? 11.338 8.506 -13.759 1.00 84.50 80 ASN A C 1
ATOM 683 O O . ASN A 1 80 ? 11.560 7.300 -13.753 1.00 84.50 80 ASN A O 1
ATOM 687 N N . ALA A 1 81 ? 11.362 9.249 -12.649 1.00 81.75 81 ALA A N 1
ATOM 688 C CA . ALA A 1 81 ? 11.715 8.694 -11.342 1.00 81.75 81 ALA A CA 1
ATOM 689 C C . ALA A 1 81 ? 10.723 7.612 -10.883 1.00 81.75 81 ALA A C 1
ATOM 691 O O . ALA A 1 81 ? 11.129 6.558 -10.411 1.00 81.75 81 ALA A O 1
ATOM 692 N N . ILE A 1 82 ? 9.424 7.835 -11.095 1.00 85.00 82 ILE A N 1
ATOM 693 C CA . ILE A 1 82 ? 8.380 6.884 -10.697 1.00 85.00 82 ILE A CA 1
ATOM 694 C C . ILE A 1 82 ? 8.406 5.638 -11.594 1.00 85.00 82 ILE A C 1
ATOM 696 O O . ILE A 1 82 ? 8.341 4.515 -11.099 1.00 85.00 82 ILE A O 1
ATOM 700 N N . GLN A 1 83 ? 8.594 5.815 -12.906 1.00 89.44 83 GLN A N 1
ATOM 701 C CA . GLN A 1 83 ? 8.764 4.681 -13.820 1.00 89.44 83 GLN A CA 1
ATOM 702 C C . GLN A 1 83 ? 10.003 3.846 -13.507 1.00 89.44 83 GLN A C 1
ATOM 704 O O . GLN A 1 83 ? 9.993 2.638 -13.735 1.00 89.44 83 GLN A O 1
ATOM 709 N N . LEU A 1 84 ? 11.077 4.470 -13.013 1.00 90.94 84 LEU A N 1
ATOM 710 C CA . LEU A 1 84 ? 12.269 3.740 -12.598 1.00 90.94 84 LEU A CA 1
ATOM 711 C C . LEU A 1 84 ? 11.930 2.764 -11.467 1.00 90.94 84 LEU A C 1
ATOM 713 O O . LEU A 1 84 ? 12.347 1.613 -11.534 1.00 90.94 84 LEU A O 1
ATOM 717 N N . TYR A 1 85 ? 11.120 3.178 -10.492 1.00 92.06 85 TYR A N 1
ATOM 718 C CA . TYR A 1 85 ? 10.673 2.300 -9.411 1.00 92.06 85 TYR A CA 1
ATOM 719 C C . TYR A 1 85 ? 9.775 1.163 -9.906 1.00 92.06 85 TYR A C 1
ATOM 721 O O . TYR A 1 85 ? 9.952 0.025 -9.483 1.00 92.06 85 TYR A O 1
ATOM 729 N N . GLU A 1 86 ? 8.862 1.417 -10.846 1.00 92.50 86 GLU A N 1
ATOM 730 C CA . GLU A 1 86 ? 8.042 0.344 -11.433 1.00 92.50 86 GLU A CA 1
ATOM 731 C C . GLU A 1 86 ? 8.888 -0.657 -12.240 1.00 92.50 86 GLU A C 1
ATOM 733 O O . GLU A 1 86 ? 8.582 -1.844 -12.268 1.00 92.50 86 GLU A O 1
ATOM 738 N N . LYS A 1 87 ? 9.973 -0.214 -12.882 1.00 93.69 87 LYS A N 1
ATOM 739 C CA . LYS A 1 87 ? 10.765 -1.055 -13.798 1.00 93.69 87 LYS A CA 1
ATOM 740 C C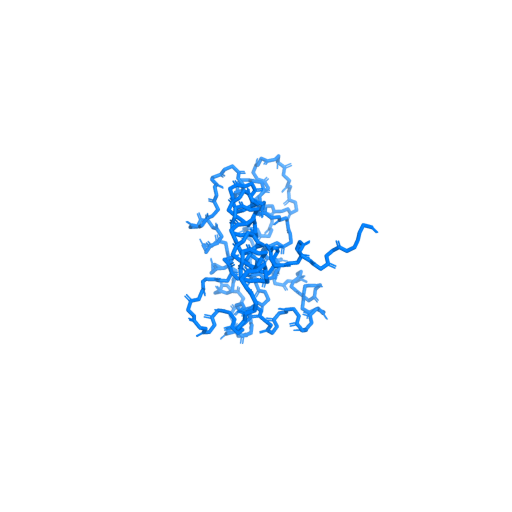 . LYS A 1 87 ? 11.992 -1.707 -13.161 1.00 93.69 87 LYS A C 1
ATOM 742 O O . LYS A 1 87 ? 12.536 -2.639 -13.745 1.00 93.69 87 LYS A O 1
ATOM 747 N N . ASN A 1 88 ? 12.461 -1.212 -12.018 1.00 95.69 88 ASN A N 1
ATOM 748 C CA . ASN A 1 88 ? 13.725 -1.628 -11.418 1.00 95.69 88 ASN A CA 1
ATOM 749 C C . ASN A 1 88 ? 13.550 -1.974 -9.931 1.00 95.69 88 ASN A C 1
ATOM 751 O O . ASN A 1 88 ? 13.388 -1.092 -9.086 1.00 95.69 88 ASN A O 1
ATOM 755 N N . ALA A 1 89 ? 13.650 -3.269 -9.617 1.00 96.12 89 ALA A N 1
ATOM 756 C CA . ALA A 1 89 ? 13.495 -3.793 -8.262 1.00 96.12 89 ALA A CA 1
ATOM 757 C C . ALA A 1 89 ? 14.527 -3.243 -7.271 1.00 96.12 89 ALA A C 1
ATOM 759 O O . ALA A 1 89 ? 14.194 -3.000 -6.110 1.00 96.12 89 ALA A O 1
ATOM 760 N N . ARG A 1 90 ? 15.761 -2.988 -7.721 1.00 96.56 90 ARG A N 1
ATOM 761 C CA . ARG A 1 90 ? 16.808 -2.405 -6.878 1.00 96.56 90 ARG A CA 1
ATOM 762 C C . ARG A 1 90 ? 16.486 -0.956 -6.526 1.00 96.56 90 ARG A C 1
ATOM 764 O O . ARG A 1 90 ? 16.466 -0.620 -5.348 1.00 96.56 90 ARG A O 1
ATOM 771 N N . ALA A 1 91 ? 16.170 -0.130 -7.524 1.00 95.19 91 ALA A N 1
ATOM 772 C CA . ALA A 1 91 ? 15.802 1.270 -7.297 1.00 95.19 91 ALA A CA 1
ATOM 773 C C . ALA A 1 91 ? 14.567 1.384 -6.388 1.00 95.19 91 ALA A C 1
ATOM 775 O O . ALA A 1 91 ? 14.515 2.227 -5.497 1.00 95.19 91 ALA A O 1
ATOM 776 N N . PHE A 1 92 ? 13.587 0.495 -6.573 1.00 96.75 92 PHE A N 1
ATOM 777 C CA . PHE A 1 92 ? 12.433 0.392 -5.685 1.00 96.75 92 PHE A CA 1
ATOM 778 C C . PHE A 1 92 ? 12.812 -0.042 -4.261 1.00 96.75 92 PHE A C 1
ATOM 780 O O . PHE A 1 92 ? 12.281 0.489 -3.295 1.00 96.75 92 PHE A O 1
ATOM 787 N N . SER A 1 93 ? 13.735 -0.989 -4.105 1.00 96.56 93 SER A N 1
ATOM 788 C CA . SER A 1 93 ? 14.163 -1.461 -2.782 1.00 96.56 93 SER A CA 1
ATOM 789 C C . SER A 1 93 ? 14.945 -0.399 -2.007 1.00 96.56 93 SER A C 1
ATOM 791 O O . SER A 1 93 ? 14.830 -0.328 -0.785 1.00 96.56 93 SER A O 1
ATOM 793 N N . GLU A 1 94 ? 15.705 0.447 -2.707 1.00 95.62 94 GLU A N 1
ATOM 794 C CA . GLU A 1 94 ? 16.490 1.542 -2.123 1.00 95.62 94 GLU A CA 1
ATOM 795 C C . GLU A 1 94 ? 15.611 2.653 -1.516 1.00 95.62 94 GLU A C 1
ATOM 797 O O . GLU A 1 94 ? 16.045 3.309 -0.570 1.00 95.62 94 GLU A O 1
ATOM 802 N N . GLN A 1 95 ? 14.3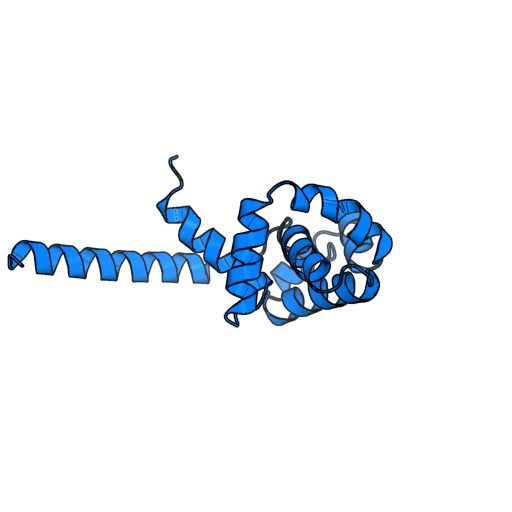65 2.835 -1.978 1.00 94.44 95 GLN A N 1
ATOM 803 C CA . GLN A 1 95 ? 13.427 3.805 -1.383 1.00 94.44 95 GLN A CA 1
ATOM 804 C C . GLN A 1 95 ? 12.631 3.259 -0.183 1.00 94.44 95 GLN A C 1
ATOM 806 O O . GLN A 1 95 ? 12.136 4.050 0.619 1.00 94.44 95 GLN A O 1
ATOM 811 N N . LEU A 1 96 ? 12.503 1.934 -0.019 1.00 96.38 96 LEU A N 1
ATOM 812 C CA . LEU A 1 96 ? 11.688 1.339 1.057 1.00 96.38 96 LEU A CA 1
ATOM 813 C C . LEU A 1 96 ? 12.062 1.797 2.477 1.00 96.38 96 LEU A C 1
ATOM 815 O O . LEU A 1 96 ? 11.138 2.047 3.252 1.00 96.38 96 LEU A O 1
ATOM 819 N N . PRO A 1 97 ? 13.349 1.998 2.836 1.00 96.56 97 PRO A N 1
ATOM 820 C CA . PRO A 1 97 ? 13.715 2.480 4.169 1.00 96.56 97 PRO A CA 1
ATOM 821 C C . PRO A 1 97 ? 13.017 3.785 4.592 1.00 96.56 97 PRO A C 1
ATOM 823 O O . PRO A 1 97 ? 12.770 3.985 5.780 1.00 96.56 97 PRO A O 1
ATOM 826 N N . TYR A 1 98 ? 12.646 4.657 3.642 1.00 95.38 98 TYR A N 1
ATOM 827 C CA . TYR A 1 98 ? 11.881 5.876 3.932 1.00 95.38 98 TYR A CA 1
ATOM 828 C C . TYR A 1 98 ? 10.487 5.572 4.504 1.00 95.38 98 TYR A C 1
ATOM 830 O O . TYR A 1 98 ? 10.024 6.249 5.419 1.00 95.38 98 TYR A O 1
ATOM 838 N N . TYR A 1 99 ? 9.834 4.525 4.001 1.00 96.00 99 TYR A N 1
ATOM 839 C CA . TYR A 1 99 ? 8.494 4.106 4.413 1.00 96.00 99 TYR A CA 1
ATOM 840 C C . TYR A 1 99 ? 8.517 3.176 5.635 1.00 96.00 99 TYR A C 1
ATOM 842 O O . TYR A 1 99 ? 7.566 3.142 6.419 1.00 96.00 99 TYR A O 1
ATOM 850 N N . GLU A 1 100 ? 9.631 2.478 5.859 1.00 96.19 100 GLU A N 1
ATOM 851 C CA . GLU A 1 100 ? 9.836 1.578 6.999 1.00 96.19 100 GLU A CA 1
ATOM 852 C C . GLU A 1 100 ? 9.910 2.310 8.346 1.00 96.19 100 GLU A C 1
ATOM 854 O O . GLU A 1 100 ? 9.567 1.725 9.376 1.00 96.19 100 GLU A O 1
ATOM 859 N N . ILE A 1 101 ? 10.266 3.604 8.348 1.00 95.44 101 ILE A N 1
ATOM 860 C CA . ILE A 1 101 ? 10.397 4.414 9.571 1.00 95.44 101 ILE A CA 1
ATOM 861 C C . ILE A 1 101 ? 9.106 4.456 10.403 1.00 95.44 101 ILE A C 1
ATOM 863 O O . ILE A 1 101 ? 9.151 4.549 11.631 1.00 95.44 101 ILE A O 1
ATOM 867 N N . LYS A 1 102 ? 7.937 4.342 9.759 1.00 93.75 102 LYS A N 1
ATOM 868 C CA . LYS A 1 102 ? 6.630 4.300 10.428 1.00 93.75 102 LYS A CA 1
ATOM 869 C C . LYS A 1 102 ? 6.309 2.883 10.909 1.00 93.75 102 LYS A C 1
ATOM 871 O O . LYS A 1 102 ? 5.325 2.280 10.486 1.00 93.75 102 LYS A O 1
ATOM 876 N N . VAL A 1 103 ? 7.126 2.362 11.826 1.00 94.50 103 VAL A N 1
ATOM 877 C CA . VAL A 1 103 ? 7.057 0.969 12.309 1.00 94.50 103 VAL A CA 1
ATOM 878 C C . VAL A 1 103 ? 5.644 0.577 12.751 1.00 94.50 103 VAL A C 1
ATOM 880 O O . VAL A 1 103 ? 5.116 -0.429 12.287 1.00 94.50 103 VAL A O 1
ATOM 883 N N . GLY A 1 104 ? 4.994 1.393 13.588 1.00 95.19 104 GLY A N 1
ATOM 884 C CA . GLY A 1 104 ? 3.637 1.106 14.069 1.00 95.19 104 GLY A CA 1
ATOM 885 C C . GLY A 1 104 ? 2.603 1.016 12.943 1.00 95.19 104 GLY A C 1
ATOM 886 O O . GLY A 1 104 ? 1.772 0.114 12.944 1.00 95.19 104 GLY A O 1
ATOM 887 N N . TYR A 1 105 ? 2.696 1.898 11.945 1.00 94.69 105 TYR A N 1
ATOM 888 C CA . TYR A 1 105 ? 1.806 1.880 10.783 1.00 94.69 105 TYR A CA 1
ATOM 889 C C . TYR A 1 105 ? 2.005 0.608 9.948 1.00 94.69 105 TYR A C 1
ATOM 891 O O . TYR A 1 105 ? 1.040 -0.096 9.655 1.00 94.69 105 TYR A O 1
ATOM 899 N N . ASN A 1 106 ? 3.259 0.254 9.648 1.00 96.62 106 ASN A N 1
ATOM 900 C CA . ASN A 1 106 ? 3.582 -0.952 8.881 1.00 96.62 106 ASN A CA 1
ATOM 901 C C . ASN A 1 106 ? 3.175 -2.241 9.609 1.00 96.62 106 ASN A C 1
ATOM 903 O O . ASN A 1 106 ? 2.716 -3.183 8.969 1.00 96.62 106 ASN A O 1
ATOM 907 N N . LEU A 1 107 ? 3.276 -2.279 10.942 1.00 97.00 107 LEU A N 1
ATOM 908 C CA . LEU A 1 107 ? 2.795 -3.413 11.734 1.00 97.00 107 LEU A CA 1
ATOM 909 C C . LEU A 1 107 ? 1.273 -3.566 11.657 1.00 97.00 107 LEU A C 1
ATOM 911 O O . LEU A 1 107 ? 0.789 -4.685 11.510 1.00 97.00 107 LEU A O 1
ATOM 915 N N . VAL A 1 108 ? 0.508 -2.471 11.706 1.00 97.19 108 VAL A N 1
ATOM 916 C CA . VAL A 1 108 ? -0.952 -2.537 11.524 1.00 97.19 108 VAL A CA 1
ATOM 917 C C . VAL A 1 108 ? -1.297 -3.037 10.120 1.00 97.19 108 VAL A C 1
ATOM 919 O O . VAL A 1 108 ? -2.153 -3.909 9.986 1.00 97.19 108 VAL A O 1
ATOM 922 N N . LEU A 1 109 ? -0.602 -2.560 9.083 1.00 97.38 109 LEU A N 1
ATOM 923 C CA . LEU A 1 109 ? -0.787 -3.072 7.722 1.00 97.38 109 LEU A CA 1
ATOM 924 C C . LEU A 1 109 ? -0.483 -4.567 7.617 1.00 97.38 109 LEU A C 1
ATOM 926 O O . LEU A 1 109 ? -1.244 -5.300 6.988 1.00 97.38 109 LEU A O 1
ATOM 930 N N . LEU A 1 110 ? 0.601 -5.024 8.248 1.00 97.69 110 LEU A N 1
ATOM 931 C CA . LEU A 1 110 ? 0.962 -6.436 8.292 1.00 97.69 110 LEU A CA 1
ATOM 932 C C . LEU A 1 110 ? -0.121 -7.261 8.997 1.00 97.69 110 LEU A C 1
ATOM 934 O O . LEU A 1 110 ? -0.497 -8.314 8.495 1.00 97.69 110 LEU A O 1
ATOM 938 N N . LEU A 1 111 ? -0.665 -6.784 10.120 1.00 97.81 111 LEU A N 1
ATOM 939 C CA . LEU A 1 111 ? -1.763 -7.460 10.819 1.00 97.81 111 LEU A CA 1
ATOM 940 C C . LEU A 1 111 ? -3.007 -7.578 9.933 1.00 97.81 111 LEU A C 1
ATOM 942 O O . LEU A 1 111 ? -3.566 -8.667 9.819 1.00 97.81 111 LEU A O 1
ATOM 946 N N . LEU A 1 112 ? -3.406 -6.488 9.271 1.00 97.44 112 LEU A N 1
ATOM 947 C CA . LEU A 1 112 ? -4.527 -6.481 8.327 1.00 97.44 112 LEU A CA 1
ATOM 948 C C . LEU A 1 112 ? -4.289 -7.458 7.163 1.00 97.44 112 LEU A C 1
ATOM 950 O O . LEU A 1 112 ? -5.181 -8.224 6.798 1.00 97.44 112 LEU A O 1
ATOM 954 N N . TYR A 1 113 ? -3.063 -7.503 6.641 1.00 97.56 113 TYR A N 1
ATOM 955 C CA . TYR A 1 113 ? -2.669 -8.469 5.620 1.00 97.56 113 TYR A CA 1
ATOM 956 C C . TYR A 1 113 ? -2.778 -9.921 6.117 1.00 97.56 113 TYR A C 1
ATOM 958 O O . TYR A 1 113 ? -3.360 -10.775 5.450 1.00 97.56 113 TYR A O 1
ATOM 966 N N . LYS A 1 114 ? -2.295 -10.207 7.333 1.00 97.44 114 LYS A N 1
ATOM 967 C CA . LYS A 1 114 ? -2.333 -11.554 7.930 1.00 97.44 114 LYS A CA 1
ATOM 968 C C . LYS A 1 114 ? -3.747 -12.062 8.216 1.00 97.44 114 LYS A C 1
ATOM 970 O O . LYS A 1 114 ? -3.948 -13.272 8.196 1.00 97.44 114 LYS A O 1
ATOM 975 N N . ILE A 1 115 ? -4.719 -11.179 8.455 1.00 96.75 115 ILE A N 1
ATOM 976 C CA . ILE A 1 115 ? -6.132 -11.570 8.620 1.00 96.75 115 ILE A CA 1
ATOM 977 C C . ILE A 1 115 ? -6.879 -11.732 7.283 1.00 96.75 115 ILE A C 1
ATOM 979 O O . ILE A 1 115 ? -8.074 -12.022 7.292 1.00 96.75 115 ILE A O 1
ATOM 983 N N . GLY A 1 116 ? -6.190 -11.583 6.144 1.00 96.31 116 GLY A N 1
ATOM 984 C CA . GLY A 1 116 ? -6.703 -11.924 4.814 1.00 96.31 116 GLY A CA 1
ATOM 985 C C . GLY A 1 116 ? -7.014 -10.738 3.900 1.00 96.31 116 GLY A C 1
ATOM 986 O O . GLY A 1 116 ? -7.491 -10.958 2.788 1.00 96.31 116 GLY A O 1
ATOM 987 N N . LEU A 1 117 ? -6.752 -9.496 4.323 1.00 96.75 117 LEU A N 1
ATOM 988 C CA . LEU A 1 117 ? -6.811 -8.354 3.408 1.00 96.75 117 LEU A CA 1
ATOM 989 C C . LEU A 1 117 ? -5.594 -8.371 2.482 1.00 96.75 117 LEU A C 1
ATOM 991 O O . LEU A 1 117 ? -4.514 -8.821 2.853 1.00 96.75 117 LEU A O 1
ATOM 995 N N . SER A 1 118 ? -5.739 -7.835 1.278 1.00 97.06 118 SER A N 1
ATOM 996 C CA . SER A 1 118 ? -4.576 -7.503 0.464 1.00 97.06 118 SER A CA 1
ATOM 997 C C . SER A 1 118 ? -3.854 -6.286 1.048 1.00 97.06 118 SER A C 1
ATOM 999 O O . SER A 1 118 ? -4.446 -5.456 1.742 1.00 97.06 118 SER A O 1
ATOM 1001 N N . VAL A 1 119 ? -2.556 -6.155 0.780 1.00 96.62 119 VAL A N 1
ATOM 1002 C CA . VAL A 1 119 ? -1.771 -5.039 1.328 1.00 96.62 119 VAL A CA 1
ATOM 1003 C C . VAL A 1 119 ? -2.269 -3.664 0.839 1.00 96.62 119 VAL A C 1
ATOM 1005 O O . VAL A 1 119 ? -2.415 -2.778 1.684 1.00 96.62 119 VAL A O 1
ATOM 1008 N N . PRO A 1 120 ? -2.598 -3.449 -0.457 1.00 97.06 120 PRO A N 1
ATOM 1009 C CA . PRO A 1 120 ? -3.183 -2.181 -0.901 1.00 97.06 120 PRO A CA 1
ATOM 1010 C C . PRO A 1 120 ? -4.517 -1.875 -0.205 1.00 97.06 120 PRO A C 1
ATOM 1012 O O . PRO A 1 120 ? -4.724 -0.750 0.253 1.00 97.06 120 PRO A O 1
ATOM 1015 N N . MET A 1 121 ? -5.391 -2.873 -0.030 1.00 95.50 121 MET A N 1
ATOM 1016 C CA . MET A 1 121 ? -6.645 -2.693 0.703 1.00 95.50 121 MET A CA 1
ATOM 1017 C C . MET A 1 121 ? -6.407 -2.348 2.176 1.00 95.50 121 MET A C 1
ATOM 1019 O O . MET A 1 121 ? -7.115 -1.504 2.718 1.00 95.50 121 MET A O 1
ATOM 1023 N N . SER A 1 122 ? -5.394 -2.927 2.823 1.00 96.50 122 SER A N 1
ATOM 1024 C CA . SER A 1 122 ? -5.004 -2.559 4.190 1.00 96.50 122 SER A CA 1
ATOM 1025 C C . SER A 1 122 ? -4.642 -1.074 4.301 1.00 96.50 122 SER A C 1
ATOM 1027 O O . SER A 1 122 ? -5.095 -0.407 5.231 1.00 96.50 122 SER A O 1
ATOM 1029 N N . VAL A 1 123 ? -3.896 -0.528 3.331 1.00 95.31 123 VAL A N 1
ATOM 1030 C CA . VAL A 1 123 ? -3.567 0.911 3.270 1.00 95.31 123 VAL A CA 1
ATOM 1031 C C . VAL A 1 123 ? -4.837 1.754 3.144 1.00 95.31 123 VAL A C 1
ATOM 1033 O O . VAL A 1 123 ? -5.024 2.707 3.904 1.00 95.31 123 VAL A O 1
ATOM 1036 N N . ILE A 1 124 ? -5.748 1.366 2.246 1.00 94.00 124 ILE A N 1
ATOM 1037 C CA . ILE A 1 124 ? -7.041 2.039 2.070 1.00 94.00 124 ILE A CA 1
ATOM 1038 C C . ILE A 1 124 ? -7.871 1.989 3.356 1.00 94.00 124 ILE A C 1
ATOM 1040 O O . ILE A 1 124 ? -8.401 3.013 3.771 1.00 94.00 124 ILE A O 1
ATOM 1044 N N . VAL A 1 125 ? -7.975 0.834 4.016 1.00 92.06 125 VAL A N 1
ATOM 1045 C CA . VAL A 1 125 ? -8.746 0.677 5.260 1.00 92.06 125 VAL A CA 1
ATOM 1046 C C . VAL A 1 125 ? -8.220 1.603 6.348 1.00 92.06 125 VAL A C 1
ATOM 1048 O O . VAL A 1 125 ? -9.018 2.279 6.996 1.00 92.06 125 VAL A O 1
ATOM 1051 N N . ILE A 1 126 ? -6.898 1.690 6.527 1.00 91.25 126 ILE A N 1
ATOM 1052 C CA . ILE A 1 126 ? -6.340 2.627 7.505 1.00 91.25 126 ILE A CA 1
ATOM 1053 C C . ILE A 1 126 ? -6.672 4.068 7.110 1.00 91.25 126 ILE A C 1
ATOM 1055 O O . ILE A 1 126 ? -7.141 4.812 7.963 1.00 91.25 126 ILE A O 1
ATOM 1059 N N . SER A 1 127 ? -6.518 4.443 5.836 1.00 88.69 127 SER A N 1
ATOM 1060 C CA . SER A 1 127 ? -6.864 5.788 5.347 1.00 88.69 127 SER A CA 1
ATOM 1061 C C . SER A 1 127 ? -8.334 6.157 5.624 1.00 88.69 127 SER A C 1
ATOM 1063 O O . SER A 1 127 ? -8.624 7.226 6.164 1.00 88.69 127 SER A O 1
ATOM 1065 N N . LEU A 1 128 ? -9.268 5.230 5.375 1.00 88.06 128 LEU A N 1
ATOM 1066 C CA . LEU A 1 128 ? -10.696 5.412 5.671 1.00 88.06 128 LEU A CA 1
ATOM 1067 C C . LEU A 1 128 ? -10.972 5.615 7.162 1.00 88.06 128 LEU A C 1
ATOM 1069 O O . LEU A 1 128 ? -11.861 6.383 7.526 1.00 88.06 128 LEU A O 1
ATOM 1073 N N . LEU A 1 129 ? -10.240 4.908 8.025 1.00 86.06 129 LEU A N 1
ATOM 1074 C CA . LEU A 1 129 ? -10.387 5.024 9.473 1.00 86.06 129 LEU A CA 1
ATOM 1075 C C . LEU A 1 129 ? -9.724 6.295 10.010 1.00 86.06 129 LEU A C 1
ATOM 1077 O O . LEU A 1 129 ? -10.261 6.916 10.925 1.00 86.06 129 LEU A O 1
ATOM 1081 N N . SER A 1 130 ? -8.600 6.717 9.426 1.00 84.56 130 SER A N 1
ATOM 1082 C CA . SER A 1 130 ? -7.880 7.934 9.810 1.00 84.56 130 SER A CA 1
ATOM 1083 C C . SER A 1 130 ? -8.738 9.190 9.676 1.00 84.56 130 SER A C 1
ATOM 1085 O O . SER A 1 130 ? -8.597 10.088 10.504 1.00 84.56 130 SER A O 1
ATOM 1087 N N . TYR A 1 131 ? -9.687 9.222 8.733 1.00 79.12 131 TYR A N 1
ATOM 1088 C CA . TYR A 1 131 ? -10.660 10.314 8.597 1.00 79.12 131 TYR A CA 1
ATOM 1089 C C . TYR A 1 131 ? -11.399 10.641 9.910 1.00 79.12 131 TYR A C 1
ATOM 1091 O O . TYR A 1 131 ? -11.650 11.807 10.195 1.00 79.12 131 TYR A O 1
ATOM 1099 N N . PHE A 1 132 ? -11.707 9.644 10.747 1.00 80.81 132 PHE A N 1
ATOM 1100 C CA . PHE A 1 132 ? -12.410 9.870 12.018 1.00 80.81 132 PHE A CA 1
ATOM 1101 C C . PHE A 1 132 ? -11.532 10.481 13.117 1.00 80.81 132 PHE A C 1
ATOM 1103 O O . PHE A 1 132 ? -12.057 10.993 14.104 1.00 80.81 132 PHE A O 1
ATOM 1110 N N . PHE A 1 133 ? -10.210 10.412 12.964 1.00 79.38 133 PHE A N 1
ATOM 1111 C CA . PHE A 1 133 ? -9.242 10.897 13.949 1.00 79.38 133 PHE A CA 1
ATOM 1112 C C . PHE A 1 133 ? -8.540 12.181 13.509 1.00 79.38 133 PHE A C 1
ATOM 1114 O O . PHE A 1 133 ? -7.851 12.807 14.313 1.00 79.38 133 PHE A O 1
ATOM 1121 N N . GLN A 1 134 ? -8.692 12.571 12.244 1.00 71.88 134 GLN A N 1
ATOM 1122 C CA . GLN A 1 134 ? -8.039 13.744 11.691 1.00 71.88 134 GLN A CA 1
ATOM 1123 C C . GLN A 1 134 ? -8.710 15.014 12.236 1.00 71.88 134 GLN A C 1
ATOM 1125 O O . GLN A 1 134 ? -9.803 15.390 11.820 1.00 71.88 134 GLN A O 1
ATOM 1130 N N . GLN A 1 135 ? -8.061 15.656 13.211 1.00 49.06 135 GLN A N 1
ATOM 1131 C CA . GLN A 1 135 ? -8.375 17.027 13.611 1.00 49.06 135 GLN A CA 1
ATOM 1132 C C . GLN A 1 135 ? -7.825 17.974 12.539 1.00 49.06 135 GLN A C 1
ATOM 1134 O O . GLN A 1 135 ? -6.691 17.793 12.093 1.00 49.06 135 GLN A O 1
ATOM 1139 N N . TYR A 1 136 ? -8.670 18.909 12.097 1.00 46.09 136 TYR A N 1
ATOM 1140 C CA . TYR A 1 136 ? -8.330 19.966 11.141 1.00 46.09 136 TYR A CA 1
ATOM 1141 C C . TYR A 1 136 ? -7.075 20.745 11.541 1.00 46.09 136 TYR A C 1
ATOM 1143 O O . TYR A 1 136 ? -6.926 21.031 12.752 1.00 46.09 136 TYR A O 1
#

pLDDT: mean 91.63, std 7.94, range [46.09, 98.25]

Sequence (136 aa):
MNLKWFFSFVFIVFLSVYLTSLNYKNREYDWDMPGYVGSVYKMEFPDSQDKVHKLTFQSIKEEAPRDHYQKLSGVKPFRNAIQLYEKNARAFSEQLPYYEIKVGYNLVLLLLYKIGLSVPMSVIVISLLSYFFQQY

Radius of gyration: 17.74 Å; chains: 1; bounding box: 52×32×44 Å

Foldseek 3Di:
DPPVVVVVVVVVVVVLVVVLVVCVVVDAPDLCQLLLQLLLVCVVVVPDLPRSLCLSLVLCCVPPDPVRSCVQCCVVVNDPLSVCSNVPSVSVVVCNVVVCVPVVLSVQLNVCVVVPDRSSVSVRVVVSVVVVVDDD